Protein AF-A0A8B8J0X9-F1 (afdb_monomer_lite)

InterPro domains:
  IPR043502 DNA/RNA polymerase superfamily [SSF56672] (101-157)

Sequence (158 aa):
MDIGHLILGRPWLFDLDVTIFGRSNSCSFIFEGKSKLNPLRSRTLDEGKKTSETKGKELHILSPFKFEWEVSSDSMVYALLVFENQLIPSSELPSEVQLILEEFSEIFSEDLPDHLPSLRDIQHAIDLISGATLPNLPHYRMNPSEHAELQQQINELI

Secondary structure (DSSP, 8-state):
--THHHHS--HHHHHTTPEEEGGGTEEEEEETTEEEE-----------------------PPPHHHHHHHHHTT----------------S---HHHHHHHHHTGGGG-SSPPSSPPPPPSS----PPPTT-----PPPPP--HHHHHHHHHHHHHH-

pLDDT: mean 75.9, std 16.94, range [35.16, 97.5]

Structure (mmCIF, N/CA/C/O backbone):
data_AF-A0A8B8J0X9-F1
#
_entry.id   AF-A0A8B8J0X9-F1
#
loop_
_atom_site.group_PDB
_atom_site.id
_atom_site.type_symbol
_atom_site.label_atom_id
_atom_site.label_alt_id
_atom_site.label_comp_id
_atom_site.label_asym_id
_atom_site.label_entity_id
_atom_site.label_seq_id
_atom_site.pdbx_PDB_ins_code
_atom_site.Cartn_x
_atom_site.Cartn_y
_atom_site.Cartn_z
_atom_site.occupancy
_atom_site.B_iso_or_equiv
_atom_site.auth_seq_id
_atom_site.auth_comp_id
_atom_site.auth_asym_id
_atom_site.auth_atom_id
_atom_site.pdbx_PDB_model_num
ATOM 1 N N . MET A 1 1 ? -12.285 15.640 -16.370 1.00 51.25 1 MET A N 1
ATOM 2 C CA . MET A 1 1 ? -11.443 15.708 -15.161 1.00 51.25 1 MET A CA 1
ATOM 3 C C . MET A 1 1 ? -10.004 15.665 -15.616 1.00 51.25 1 MET A C 1
ATOM 5 O O . MET A 1 1 ? -9.625 14.684 -16.238 1.00 51.25 1 MET A O 1
ATOM 9 N N . ASP A 1 2 ? -9.264 16.750 -15.413 1.00 54.25 2 ASP A N 1
ATOM 10 C CA . ASP A 1 2 ? -7.876 16.863 -15.871 1.00 54.25 2 ASP A CA 1
ATOM 11 C C . ASP A 1 2 ? -6.910 16.316 -14.806 1.00 54.25 2 ASP A C 1
ATOM 13 O O . ASP A 1 2 ? -7.165 16.485 -13.611 1.00 54.25 2 ASP A O 1
ATOM 17 N N . ILE A 1 3 ? -5.819 15.670 -15.221 1.00 45.81 3 ILE A N 1
ATOM 18 C CA . ILE A 1 3 ? -4.921 14.849 -14.381 1.00 45.81 3 ILE A CA 1
ATOM 19 C C . ILE A 1 3 ? -4.308 15.625 -13.203 1.00 45.81 3 ILE A C 1
ATOM 21 O O . ILE A 1 3 ? -4.026 15.053 -12.149 1.00 45.81 3 ILE A O 1
ATOM 25 N N . GLY A 1 4 ? -4.186 16.948 -13.337 1.00 53.19 4 GLY A N 1
ATOM 26 C CA . GLY A 1 4 ? -3.720 17.828 -12.264 1.00 53.19 4 GLY A CA 1
ATOM 27 C C . GLY A 1 4 ? -4.613 17.822 -11.015 1.00 53.19 4 GLY A C 1
ATOM 28 O O . GLY A 1 4 ? -4.108 18.018 -9.910 1.00 53.19 4 GLY A O 1
ATOM 29 N N . HIS A 1 5 ? -5.911 17.524 -11.160 1.00 52.00 5 HIS A N 1
ATOM 30 C CA . HIS A 1 5 ? -6.866 17.476 -10.043 1.00 52.00 5 HIS A CA 1
ATOM 31 C C . HIS A 1 5 ? -6.631 16.278 -9.114 1.00 52.00 5 HIS A C 1
ATOM 33 O O . HIS A 1 5 ? -6.949 16.357 -7.929 1.00 52.00 5 HIS A O 1
ATOM 39 N N . LEU A 1 6 ? -6.056 15.189 -9.635 1.00 45.50 6 LEU A N 1
ATOM 40 C CA . LEU A 1 6 ? -5.763 13.975 -8.870 1.00 45.50 6 LEU A CA 1
ATOM 41 C C . LEU A 1 6 ? -4.458 14.106 -8.067 1.00 45.50 6 LEU A C 1
ATOM 43 O O . LEU A 1 6 ? -4.344 13.544 -6.985 1.00 45.50 6 LEU A O 1
ATOM 47 N N . ILE A 1 7 ? -3.486 14.870 -8.580 1.00 47.56 7 ILE A N 1
ATOM 48 C CA . ILE A 1 7 ? -2.125 14.942 -8.020 1.00 47.56 7 ILE A CA 1
ATOM 49 C C . ILE A 1 7 ? -2.010 15.975 -6.888 1.00 47.56 7 ILE A C 1
ATOM 51 O O . ILE A 1 7 ? -1.262 15.765 -5.939 1.00 47.56 7 ILE A O 1
ATOM 55 N N . LEU A 1 8 ? -2.735 17.096 -6.968 1.00 50.91 8 LEU A N 1
ATOM 56 C CA . LEU A 1 8 ? -2.567 18.223 -6.032 1.00 50.91 8 LEU A CA 1
ATOM 57 C C . LEU A 1 8 ? -3.695 18.366 -5.008 1.00 50.91 8 LEU A C 1
ATOM 59 O O . LEU A 1 8 ? -3.657 19.276 -4.180 1.00 50.91 8 LEU A O 1
ATOM 63 N N . GLY A 1 9 ? -4.686 17.474 -5.071 1.00 50.47 9 GLY A N 1
ATOM 64 C CA . GLY A 1 9 ? -5.703 17.267 -4.050 1.00 50.47 9 GLY A CA 1
ATOM 65 C C . GLY A 1 9 ? 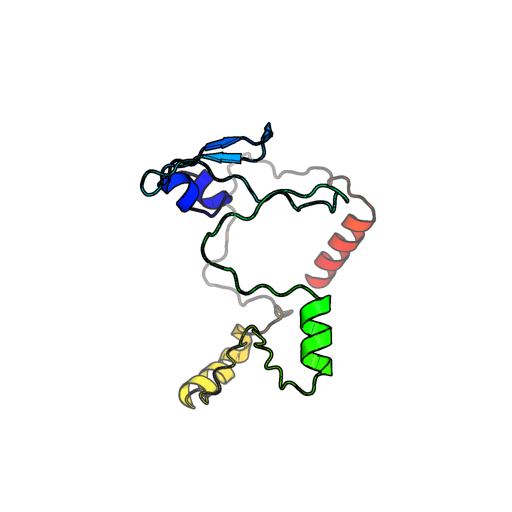-6.257 18.534 -3.412 1.00 50.47 9 GLY A C 1
ATOM 66 O O . GLY A 1 9 ? -6.184 18.610 -2.197 1.00 50.47 9 GLY A O 1
ATOM 67 N N . ARG A 1 10 ? -6.793 19.510 -4.173 1.00 57.28 10 ARG A N 1
ATOM 68 C CA . ARG A 1 10 ? -7.581 20.647 -3.639 1.00 57.28 10 ARG A CA 1
ATOM 69 C C . ARG A 1 10 ? -8.461 21.332 -4.714 1.00 57.28 10 ARG A C 1
ATOM 71 O O . ARG A 1 10 ? -7.932 22.118 -5.494 1.00 57.28 10 ARG A O 1
ATOM 78 N N . PRO A 1 11 ? -9.796 21.127 -4.708 1.00 62.56 11 PRO A N 1
ATOM 79 C CA . PRO A 1 11 ? -10.746 21.822 -5.597 1.00 62.56 11 PRO A CA 1
ATOM 80 C C . PRO A 1 11 ? -10.775 23.349 -5.411 1.00 62.56 11 PRO A C 1
ATOM 82 O O . PRO A 1 11 ? -10.870 24.095 -6.378 1.00 62.56 11 PRO A O 1
ATOM 85 N N . TRP A 1 12 ? -10.571 23.831 -4.177 1.00 67.94 12 TRP A N 1
ATOM 86 C CA . TRP A 1 12 ? -10.755 25.251 -3.840 1.00 67.94 12 TRP A CA 1
ATOM 87 C C . TRP A 1 12 ? -9.847 26.228 -4.610 1.00 67.94 12 TRP A C 1
ATOM 89 O O . TRP A 1 12 ? -10.257 27.360 -4.837 1.00 67.94 12 TRP A O 1
ATOM 99 N N . LEU A 1 13 ? -8.624 25.829 -5.000 1.00 68.56 13 LEU A N 1
ATOM 100 C CA . LEU A 1 13 ? -7.713 26.704 -5.758 1.00 68.56 13 LEU A CA 1
ATOM 101 C C . LEU A 1 13 ? -8.242 26.978 -7.167 1.00 68.56 13 LEU A C 1
ATOM 103 O O . LEU A 1 13 ? -8.119 28.093 -7.669 1.00 68.56 13 LEU A O 1
ATOM 107 N N . PHE A 1 14 ? -8.817 25.946 -7.782 1.00 68.00 14 PHE A N 1
ATOM 108 C CA . PHE A 1 14 ? -9.417 26.021 -9.105 1.00 68.00 14 PHE A CA 1
ATOM 109 C C . PHE A 1 14 ? -10.763 26.748 -9.042 1.00 68.00 14 PHE A C 1
ATOM 111 O O . PHE A 1 14 ? -10.993 27.679 -9.808 1.00 68.00 14 PHE A O 1
ATOM 118 N N . ASP A 1 15 ? -11.606 26.390 -8.070 1.00 73.62 15 ASP A N 1
ATOM 119 C CA . ASP A 1 15 ? -12.950 26.957 -7.911 1.00 73.62 15 ASP A CA 1
ATOM 120 C C . ASP A 1 15 ? -12.940 28.471 -7.619 1.00 73.62 15 ASP A C 1
ATOM 122 O O . ASP A 1 15 ? -13.901 29.170 -7.939 1.00 73.62 15 ASP A O 1
ATOM 126 N N . LEU A 1 16 ? -11.861 28.989 -7.020 1.00 71.94 16 LEU A N 1
ATOM 127 C CA . LEU A 1 16 ? -11.707 30.405 -6.655 1.00 71.94 16 LEU A CA 1
ATOM 128 C C . LEU A 1 16 ? -10.744 31.188 -7.565 1.00 71.94 16 LEU A C 1
ATOM 130 O O . LEU A 1 16 ? -10.424 32.334 -7.242 1.00 71.94 16 LEU A O 1
ATOM 134 N N . ASP A 1 17 ? -10.290 30.589 -8.671 1.00 76.62 17 ASP A N 1
ATOM 135 C CA . ASP A 1 17 ? -9.344 31.180 -9.635 1.00 76.62 17 ASP A CA 1
ATOM 136 C C . ASP A 1 17 ? -8.124 31.829 -8.950 1.00 76.62 17 ASP A C 1
ATOM 138 O O . ASP A 1 17 ? -7.833 33.028 -9.042 1.00 76.62 17 ASP A O 1
ATOM 142 N N . VAL A 1 18 ? -7.444 31.020 -8.139 1.00 78.06 18 VAL A N 1
ATOM 143 C CA . VAL A 1 18 ? -6.396 31.493 -7.240 1.00 78.06 18 VAL A CA 1
ATOM 144 C C . VAL A 1 18 ? -5.064 31.687 -7.980 1.00 78.06 18 VAL A C 1
ATOM 146 O O . VAL A 1 18 ? -4.467 30.740 -8.486 1.00 78.06 18 VAL A O 1
ATOM 149 N N . THR A 1 19 ? -4.512 32.904 -7.942 1.00 80.94 19 THR A N 1
ATOM 150 C CA . THR A 1 19 ? -3.171 33.236 -8.456 1.00 80.94 19 THR A CA 1
ATOM 151 C C . THR A 1 19 ? -2.120 33.246 -7.339 1.00 80.94 19 THR A C 1
ATOM 153 O O . THR A 1 19 ? -2.185 34.063 -6.414 1.00 80.94 19 THR A O 1
ATOM 156 N N . ILE A 1 20 ? -1.101 32.386 -7.440 1.00 80.12 20 ILE A N 1
ATOM 157 C CA . ILE A 1 20 ? -0.009 32.286 -6.458 1.00 80.12 20 ILE A CA 1
ATOM 158 C C . ILE A 1 20 ? 1.223 33.066 -6.942 1.00 80.12 20 ILE A C 1
ATOM 160 O O . ILE A 1 20 ? 1.846 32.725 -7.945 1.00 80.12 20 ILE A O 1
ATOM 164 N N . PHE A 1 21 ? 1.634 34.085 -6.187 1.00 81.12 21 PHE A N 1
ATOM 165 C CA . PHE A 1 21 ? 2.861 34.847 -6.421 1.00 81.12 21 PHE A CA 1
ATOM 166 C C . PHE A 1 21 ? 3.978 34.347 -5.499 1.00 81.12 21 PHE A C 1
ATOM 168 O O . PHE A 1 21 ? 4.149 34.844 -4.383 1.00 81.12 21 PHE A O 1
ATOM 175 N N . GLY A 1 22 ? 4.772 33.382 -5.974 1.00 73.44 22 GLY A N 1
ATOM 176 C CA . GLY A 1 22 ? 5.843 32.765 -5.176 1.00 73.44 22 GLY A CA 1
ATOM 177 C C . GLY A 1 22 ? 6.891 33.762 -4.661 1.00 73.44 22 GLY A C 1
ATOM 178 O O . GLY A 1 22 ? 7.293 33.694 -3.504 1.00 73.44 22 GLY A O 1
ATOM 179 N N . ARG A 1 23 ? 7.278 34.758 -5.473 1.00 73.00 23 ARG A N 1
ATOM 180 C CA . ARG A 1 23 ? 8.306 35.753 -5.100 1.00 73.00 23 ARG A CA 1
ATOM 181 C C . ARG A 1 23 ? 7.902 36.634 -3.915 1.00 73.00 23 ARG A C 1
ATOM 183 O O . ARG A 1 23 ? 8.746 36.994 -3.103 1.00 73.00 23 ARG A O 1
ATOM 190 N N . SER A 1 24 ? 6.632 37.018 -3.836 1.00 72.88 24 SER A N 1
ATOM 191 C CA . SER A 1 24 ? 6.093 37.819 -2.731 1.00 72.88 24 SER A CA 1
ATOM 192 C C . SER A 1 24 ? 5.451 36.961 -1.644 1.00 72.88 24 SER A C 1
ATOM 194 O O . SER A 1 24 ? 4.915 37.521 -0.689 1.00 72.88 24 SER A O 1
ATOM 196 N N . ASN A 1 25 ? 5.501 35.632 -1.803 1.00 75.81 25 ASN A N 1
ATOM 197 C CA . ASN A 1 25 ? 4.774 34.656 -1.005 1.00 75.81 25 ASN A CA 1
ATOM 198 C C . ASN A 1 25 ? 3.328 35.110 -0.751 1.00 75.81 25 ASN A C 1
ATOM 200 O O . ASN A 1 25 ? 2.903 35.194 0.390 1.00 75.81 25 ASN A O 1
ATOM 204 N N . SER A 1 26 ? 2.604 35.524 -1.793 1.00 77.19 26 SER A N 1
ATOM 205 C CA . SER A 1 26 ? 1.241 36.060 -1.661 1.00 77.19 26 SER A CA 1
ATOM 206 C C . SER A 1 26 ? 0.288 35.366 -2.616 1.00 77.19 26 SER A C 1
ATOM 208 O O . SER A 1 26 ? 0.679 34.995 -3.719 1.00 77.19 26 SER A O 1
ATOM 210 N N . CYS A 1 27 ? -0.972 35.259 -2.224 1.00 77.31 27 CYS A N 1
ATOM 211 C CA . CYS A 1 27 ? -2.010 34.553 -2.955 1.00 77.31 27 CYS A CA 1
ATOM 212 C C . CYS A 1 27 ? -3.164 35.518 -3.257 1.00 77.31 27 CYS A C 1
ATOM 214 O O . CYS A 1 27 ? -3.584 36.264 -2.373 1.00 77.31 27 CYS A O 1
ATOM 216 N N . SER A 1 28 ? -3.661 35.546 -4.491 1.00 78.50 28 SER A N 1
ATOM 217 C CA . SER A 1 28 ? -4.731 36.452 -4.921 1.00 78.50 28 SER A CA 1
ATOM 218 C C . SER A 1 28 ? -5.907 35.656 -5.466 1.00 78.50 28 SER A C 1
ATOM 220 O O . SER A 1 28 ? -5.705 34.829 -6.342 1.00 78.50 28 SER A O 1
ATOM 222 N N . PHE A 1 29 ? -7.111 35.892 -4.957 1.00 83.06 29 PHE A N 1
ATOM 223 C CA . PHE A 1 29 ? -8.345 35.219 -5.374 1.00 83.06 29 PHE A CA 1
ATOM 224 C C . PHE A 1 29 ? -9.540 36.061 -4.962 1.00 83.06 29 PHE A C 1
ATOM 226 O O . PHE A 1 29 ? -9.489 36.684 -3.905 1.00 83.06 29 PHE A O 1
ATOM 233 N N . ILE A 1 30 ? -10.601 36.101 -5.763 1.00 77.38 30 ILE A N 1
ATOM 234 C CA . ILE A 1 30 ? -11.767 36.941 -5.477 1.00 77.38 30 ILE A CA 1
ATOM 235 C C . ILE A 1 30 ? -12.792 36.120 -4.696 1.00 77.38 30 ILE A C 1
ATOM 237 O O . ILE A 1 30 ? -13.430 35.228 -5.244 1.00 77.38 30 ILE A O 1
ATOM 241 N N . PHE A 1 31 ? -12.988 36.460 -3.424 1.00 67.38 31 PHE A N 1
ATOM 242 C CA . PHE A 1 31 ? -14.051 35.897 -2.594 1.00 67.38 31 PHE A CA 1
ATOM 243 C C . PHE A 1 31 ? -14.776 37.032 -1.871 1.00 67.38 31 PHE A C 1
ATOM 245 O O . PHE A 1 31 ? -14.153 37.825 -1.163 1.00 67.38 31 PHE A O 1
ATOM 252 N N . GLU A 1 32 ? -16.081 37.171 -2.124 1.00 69.75 32 GLU A N 1
ATOM 253 C CA . GLU A 1 32 ? -16.932 38.232 -1.552 1.00 69.75 32 GLU A CA 1
ATOM 254 C C . GLU A 1 32 ? -16.360 39.661 -1.725 1.00 69.75 32 GLU A C 1
ATOM 256 O O . GLU A 1 32 ? -16.441 40.509 -0.836 1.00 69.75 32 GLU A O 1
ATOM 261 N N . GLY A 1 33 ? -15.731 39.937 -2.875 1.00 67.81 33 GLY A N 1
ATOM 262 C CA . GLY A 1 33 ? -15.165 41.253 -3.205 1.00 67.81 33 GLY A CA 1
ATOM 263 C C . GLY A 1 33 ? -13.790 41.557 -2.592 1.00 67.81 33 GLY A C 1
ATOM 264 O O . GLY A 1 33 ? -13.281 42.665 -2.764 1.00 67.81 33 GLY A O 1
ATOM 265 N N . LYS A 1 34 ? -13.157 40.596 -1.907 1.00 62.97 34 LYS A N 1
ATOM 266 C CA . LYS A 1 34 ? -11.785 40.710 -1.381 1.00 62.97 34 LYS A CA 1
ATOM 267 C C . LYS A 1 34 ? -10.852 39.804 -2.174 1.00 62.97 34 LYS A C 1
ATOM 269 O O . LYS A 1 34 ? -11.235 38.687 -2.498 1.00 62.97 34 LYS A O 1
ATOM 274 N N . SER A 1 35 ? -9.653 40.302 -2.499 1.00 68.25 35 SER A N 1
ATOM 275 C CA . SER A 1 35 ? -8.821 39.700 -3.547 1.00 68.25 35 SER A CA 1
ATOM 276 C C . SER A 1 35 ? -7.433 39.200 -3.137 1.00 68.25 35 SER A C 1
ATOM 278 O O . SER A 1 35 ? -6.796 38.548 -3.951 1.00 68.25 35 SER A O 1
ATOM 280 N N . LYS A 1 36 ? -6.907 39.494 -1.936 1.00 71.06 36 LYS A N 1
ATOM 281 C CA . LYS A 1 36 ? -5.485 39.237 -1.623 1.00 71.06 36 LYS A CA 1
ATOM 282 C C . LYS A 1 36 ? -5.250 38.703 -0.214 1.00 71.06 36 LYS A C 1
ATOM 284 O O . LYS A 1 36 ? -5.496 39.395 0.772 1.00 71.06 36 LYS A O 1
ATOM 289 N N . LEU A 1 37 ? -4.681 37.506 -0.139 1.00 68.25 37 LEU A N 1
ATOM 290 C CA . LEU A 1 37 ? -4.199 36.872 1.077 1.00 68.25 37 LEU A CA 1
ATOM 291 C C . LEU A 1 37 ? -2.669 36.952 1.114 1.00 68.25 37 LEU A C 1
ATOM 293 O O . LEU A 1 37 ? -1.973 36.453 0.229 1.00 68.25 37 LEU A O 1
ATOM 297 N N . ASN A 1 38 ? -2.140 37.576 2.160 1.00 68.44 38 ASN A N 1
ATOM 298 C CA . ASN A 1 38 ? -0.719 37.507 2.468 1.00 68.44 38 ASN A CA 1
ATOM 299 C C . ASN A 1 38 ? -0.572 36.601 3.697 1.00 68.44 38 ASN A C 1
ATOM 301 O O . ASN A 1 38 ? -1.183 36.915 4.723 1.00 68.44 38 ASN A O 1
ATOM 305 N N . PRO A 1 39 ? 0.192 35.499 3.624 1.00 57.22 39 PRO A N 1
ATOM 306 C CA . PRO A 1 39 ? 0.518 34.710 4.796 1.00 57.22 39 PRO A CA 1
ATOM 307 C C . PRO A 1 39 ? 1.143 35.632 5.841 1.00 57.22 39 PRO A C 1
ATOM 309 O O . PRO A 1 39 ? 2.000 36.468 5.533 1.00 57.22 39 PRO A O 1
ATOM 312 N N . LEU A 1 40 ? 0.644 35.522 7.071 1.00 52.47 40 LEU A N 1
ATOM 313 C CA . LEU A 1 40 ? 1.104 36.325 8.191 1.00 52.47 40 LEU A CA 1
ATOM 314 C C . LEU A 1 40 ? 2.610 36.086 8.333 1.00 52.47 40 LEU A C 1
ATOM 316 O O . LEU A 1 40 ? 3.040 34.964 8.594 1.00 52.47 40 LEU A O 1
ATOM 320 N N . ARG A 1 41 ? 3.427 37.124 8.115 1.00 56.16 41 ARG A N 1
ATOM 321 C CA . ARG A 1 41 ? 4.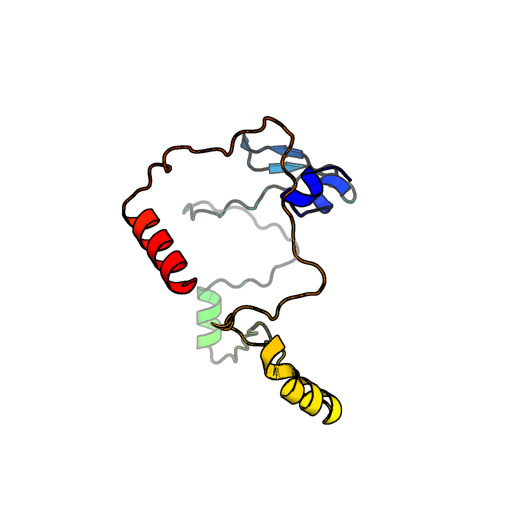856 37.020 8.417 1.00 56.16 41 ARG A CA 1
ATOM 322 C C . ARG A 1 41 ? 4.956 36.690 9.901 1.00 56.16 41 ARG A C 1
ATOM 324 O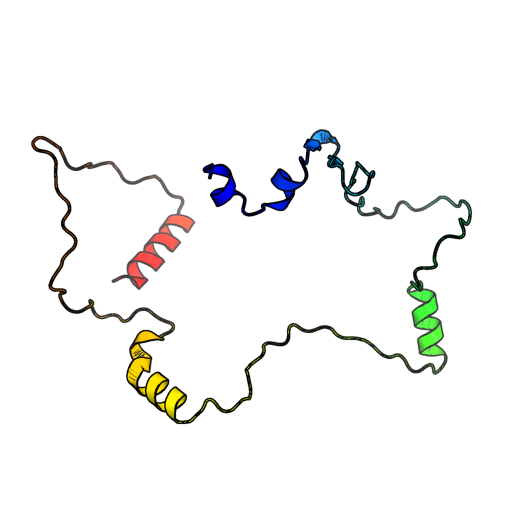 O . ARG A 1 41 ? 4.402 37.432 10.713 1.00 56.16 41 ARG A O 1
ATOM 331 N N . SER A 1 42 ? 5.640 35.594 10.237 1.00 41.53 42 SER A N 1
ATOM 332 C CA . SER A 1 42 ? 6.116 35.385 11.602 1.00 41.53 42 SER A CA 1
ATOM 333 C C . SER A 1 42 ? 6.825 36.671 11.998 1.00 41.53 42 SER A C 1
ATOM 335 O O . SER A 1 42 ? 7.766 37.099 11.323 1.00 41.53 42 SER A O 1
ATOM 337 N N . ARG A 1 43 ? 6.282 37.369 12.995 1.00 45.09 43 ARG A N 1
ATOM 338 C CA . ARG A 1 43 ? 6.905 38.575 13.516 1.00 45.09 43 ARG A CA 1
ATOM 339 C C . ARG A 1 43 ? 8.155 38.079 14.232 1.00 45.09 43 ARG A C 1
ATOM 341 O O . ARG A 1 43 ? 8.074 37.655 15.380 1.00 45.09 43 ARG A O 1
ATOM 348 N N . THR A 1 44 ? 9.292 38.082 13.539 1.00 43.03 44 THR A N 1
ATOM 349 C CA . THR A 1 44 ? 10.583 38.106 14.220 1.00 43.03 44 THR A CA 1
ATOM 350 C C . THR A 1 44 ? 10.515 39.281 15.184 1.00 43.03 44 THR A C 1
ATOM 352 O O . THR A 1 44 ? 10.084 40.372 14.802 1.00 43.03 44 THR A O 1
ATOM 355 N N . LEU A 1 45 ? 10.798 39.010 16.456 1.00 43.38 45 LEU A N 1
ATOM 356 C CA . LEU A 1 45 ? 10.855 40.001 17.520 1.00 43.38 45 LEU A CA 1
ATOM 357 C C . LEU A 1 45 ? 11.951 41.016 17.177 1.00 43.38 45 LEU A C 1
ATOM 359 O O . LEU A 1 45 ? 13.086 40.883 17.611 1.00 43.38 45 LEU A O 1
ATOM 363 N N . ASP A 1 46 ? 11.603 42.015 16.373 1.00 40.69 46 ASP A N 1
ATOM 364 C CA . ASP A 1 46 ? 12.359 43.253 16.305 1.00 40.69 46 ASP A CA 1
ATOM 365 C C . ASP A 1 46 ? 11.971 44.068 17.535 1.00 40.69 46 ASP A C 1
ATOM 367 O O . ASP A 1 46 ? 10.862 44.605 17.659 1.00 40.69 46 ASP A O 1
ATOM 371 N N . GLU A 1 47 ? 12.897 44.110 18.486 1.00 45.62 47 GLU A N 1
ATOM 372 C CA . GLU A 1 47 ? 12.869 45.047 19.591 1.00 45.62 47 GLU A CA 1
ATOM 373 C C . GLU A 1 47 ? 12.843 46.479 19.039 1.00 45.62 47 GLU A C 1
ATOM 375 O O . GLU A 1 47 ? 13.768 46.947 18.379 1.00 45.62 47 GLU A O 1
ATOM 380 N N . GLY A 1 48 ? 11.764 47.197 19.351 1.00 44.06 48 GLY A N 1
ATOM 381 C CA . GLY A 1 48 ? 11.714 48.651 19.258 1.00 44.06 48 GLY A CA 1
ATOM 382 C C . GLY A 1 48 ? 10.976 49.217 18.045 1.00 44.06 48 GLY A C 1
ATOM 383 O O . GLY A 1 48 ? 11.568 49.508 17.012 1.00 44.06 48 GLY A O 1
ATOM 384 N N . LYS A 1 49 ? 9.698 49.565 18.251 1.00 37.25 49 LYS A N 1
ATOM 385 C CA . LYS A 1 49 ? 9.204 50.958 18.166 1.00 37.25 49 LYS A CA 1
ATOM 386 C C . LYS A 1 49 ? 7.713 51.042 18.508 1.00 37.25 49 LYS A C 1
ATOM 388 O O . LYS A 1 49 ? 6.882 50.316 17.978 1.00 37.25 49 LYS A O 1
ATOM 393 N N . LYS A 1 50 ? 7.395 51.978 19.408 1.00 46.06 50 LYS A N 1
ATOM 394 C CA . LYS A 1 50 ? 6.042 52.417 19.776 1.00 46.06 50 LYS A CA 1
ATOM 395 C C . LYS A 1 50 ? 5.328 53.000 18.557 1.00 46.06 50 LYS A C 1
ATOM 397 O O . LYS A 1 50 ? 5.881 53.925 17.966 1.00 46.06 50 LYS A O 1
ATOM 402 N N . THR A 1 51 ? 4.084 52.601 18.278 1.00 35.16 51 THR A N 1
ATOM 403 C CA . THR A 1 51 ? 3.038 53.557 17.854 1.00 35.16 51 THR A CA 1
ATOM 404 C C . THR A 1 51 ? 1.612 52.995 17.947 1.00 35.16 51 THR A C 1
ATOM 406 O O . THR A 1 51 ? 1.318 51.923 17.435 1.00 35.16 51 THR A O 1
ATOM 409 N N . SER A 1 52 ? 0.760 53.810 18.581 1.00 38.94 52 SER A N 1
ATOM 410 C CA . SER A 1 52 ? -0.668 54.075 18.327 1.00 38.94 52 SER A CA 1
ATOM 411 C C . SER A 1 52 ? -1.686 52.927 18.311 1.00 38.94 52 SER A C 1
ATOM 413 O O . SER A 1 52 ? -1.785 52.147 17.366 1.00 38.94 52 SER A O 1
ATOM 415 N N . GLU A 1 53 ? -2.548 52.974 19.328 1.00 47.62 53 GLU A N 1
ATOM 416 C CA . GLU A 1 53 ? -3.852 52.324 19.430 1.00 47.62 53 GLU A CA 1
ATOM 417 C C . GLU A 1 53 ? -4.713 52.531 18.174 1.00 47.62 53 GLU A C 1
ATOM 419 O O . GLU A 1 53 ? -4.986 53.655 17.753 1.00 47.62 53 GLU A O 1
ATOM 424 N N . THR A 1 54 ? -5.217 51.432 17.617 1.00 41.28 54 THR A N 1
ATOM 425 C CA . THR A 1 54 ? -6.400 51.442 16.751 1.00 41.28 54 THR A CA 1
ATOM 426 C C . THR A 1 54 ? -7.442 50.525 17.377 1.00 41.28 54 THR A C 1
ATOM 428 O O . THR A 1 54 ? -7.253 49.316 17.473 1.00 41.28 54 THR A O 1
ATOM 431 N N . LYS A 1 55 ? -8.540 51.129 17.848 1.00 50.12 55 LYS A N 1
ATOM 432 C CA . LYS A 1 55 ? -9.729 50.452 18.376 1.00 50.12 55 LYS A CA 1
ATOM 433 C C . LYS A 1 55 ? -10.347 49.574 17.285 1.00 50.12 55 LYS A C 1
ATOM 435 O O . LYS A 1 55 ? -11.058 50.070 16.415 1.00 50.12 55 LYS A O 1
ATOM 440 N N . GLY A 1 56 ? -10.091 48.274 17.344 1.00 46.28 56 GLY A N 1
ATOM 441 C CA . GLY A 1 56 ? -10.705 47.273 16.480 1.00 46.28 56 GLY A CA 1
ATOM 442 C C . GLY A 1 56 ? -10.801 45.952 17.230 1.00 46.28 56 GLY A C 1
ATOM 443 O O . GLY A 1 56 ? -9.770 45.427 17.624 1.00 46.28 56 GLY A O 1
ATOM 444 N N . LYS A 1 57 ? -12.043 45.489 17.455 1.00 57.81 57 LYS A N 1
ATOM 445 C CA . LYS A 1 57 ? -12.468 44.189 18.020 1.00 57.81 57 LYS A CA 1
ATOM 446 C C . LYS A 1 57 ? -11.368 43.463 18.802 1.00 57.81 57 LYS A C 1
ATOM 448 O O . LYS A 1 57 ? -10.606 42.688 18.232 1.00 57.81 57 LYS A O 1
ATOM 453 N N . GLU A 1 58 ? -11.311 43.767 20.095 1.00 46.97 58 GLU A N 1
ATOM 454 C CA . GLU A 1 58 ? -10.332 43.249 21.048 1.00 46.97 58 GLU A CA 1
ATOM 455 C C . GLU A 1 58 ? -10.285 41.718 20.981 1.00 46.97 58 GLU A C 1
ATOM 457 O O . GLU A 1 58 ? -11.199 41.020 21.411 1.00 46.97 58 GLU A O 1
ATOM 462 N N . LEU A 1 59 ? -9.211 41.178 20.409 1.00 56.75 59 LEU A N 1
ATOM 463 C CA . LEU A 1 59 ? -8.805 39.825 20.745 1.00 56.75 59 LEU A CA 1
ATOM 464 C C . LEU A 1 59 ? -8.420 39.883 22.226 1.00 56.75 59 LEU A C 1
ATOM 466 O O . LEU A 1 59 ? -7.503 40.626 22.577 1.00 56.75 59 LEU A O 1
ATOM 470 N N . HIS A 1 60 ? -9.121 39.140 23.087 1.00 68.88 60 HIS A N 1
ATOM 471 C CA . HIS A 1 60 ? -8.820 39.027 24.520 1.00 68.88 60 HIS A CA 1
ATOM 472 C C . HIS A 1 60 ? -7.532 38.214 24.751 1.00 68.88 60 HIS A C 1
ATOM 474 O O . HIS A 1 60 ? -7.525 37.189 25.425 1.00 68.88 60 HIS A O 1
ATOM 480 N N . ILE A 1 61 ? -6.434 38.641 24.131 1.00 75.56 61 ILE A N 1
ATOM 481 C CA . ILE A 1 61 ? -5.106 38.061 24.285 1.00 75.56 61 ILE A CA 1
ATOM 482 C C . ILE A 1 61 ? -4.406 38.850 25.388 1.00 75.56 61 ILE A C 1
ATOM 484 O O . ILE A 1 61 ? -4.206 40.061 25.278 1.00 75.56 61 ILE A O 1
ATOM 488 N N . LEU A 1 62 ? -4.030 38.160 26.460 1.00 79.31 62 LEU A N 1
ATOM 489 C CA . LEU A 1 62 ? -3.247 38.727 27.552 1.00 79.31 62 LEU A CA 1
ATOM 490 C C . LEU A 1 62 ? -1.753 38.527 27.283 1.00 79.31 62 LEU A C 1
ATOM 492 O O . LEU A 1 62 ? -1.344 37.554 26.652 1.00 79.31 62 LEU A O 1
ATOM 496 N N . SER A 1 63 ? -0.923 39.454 27.766 1.00 81.69 63 SER A N 1
ATOM 497 C CA . SER A 1 63 ? 0.522 39.226 27.792 1.00 81.69 63 SER A CA 1
ATOM 498 C C . SER A 1 63 ? 0.870 38.178 28.860 1.00 81.69 63 SER A C 1
ATOM 500 O O . SER A 1 63 ? 0.169 38.110 29.874 1.00 81.69 63 SER A O 1
ATOM 502 N N . PRO A 1 64 ? 1.973 37.422 28.698 1.00 82.00 64 PRO A N 1
ATOM 503 C CA . PRO A 1 64 ? 2.407 36.429 29.686 1.00 82.00 64 PRO A CA 1
ATOM 504 C C . PRO A 1 64 ? 2.531 37.017 31.096 1.00 82.00 64 PRO A C 1
ATOM 506 O O . PRO A 1 64 ? 2.011 36.463 32.053 1.00 82.00 64 PRO A O 1
ATOM 509 N N . PHE A 1 65 ? 3.097 38.223 31.198 1.00 83.19 65 PHE A N 1
ATOM 510 C CA . PHE A 1 65 ? 3.254 38.929 32.469 1.00 83.19 65 PHE A CA 1
ATOM 511 C C . PHE A 1 65 ? 1.918 39.265 33.153 1.00 83.19 65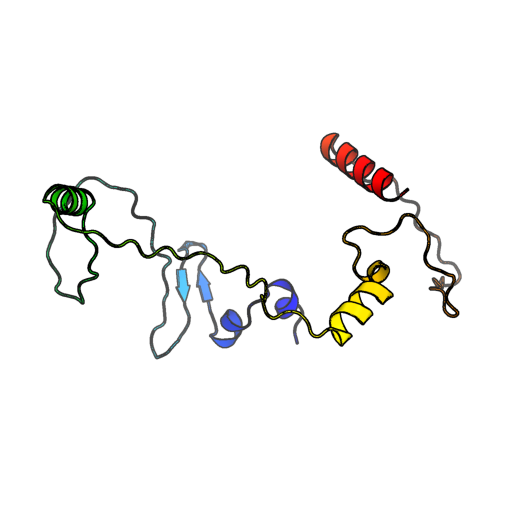 PHE A C 1
ATOM 513 O O . PHE A 1 65 ? 1.792 39.148 34.367 1.00 83.19 65 PHE A O 1
ATOM 520 N N . LYS A 1 66 ? 0.898 39.678 32.383 1.00 82.75 66 LYS A N 1
ATOM 521 C CA . LYS A 1 66 ? -0.439 39.953 32.937 1.00 82.75 66 LYS A CA 1
ATOM 522 C C . LYS A 1 66 ? -1.129 38.670 33.388 1.00 82.75 66 LYS A C 1
ATOM 524 O O . LYS A 1 66 ? -1.796 38.683 34.411 1.00 82.75 66 LYS A O 1
ATOM 529 N N . PHE A 1 67 ? -0.961 37.587 32.633 1.00 84.62 67 PHE A N 1
ATOM 530 C CA . PHE A 1 67 ? -1.503 36.284 32.996 1.00 84.62 67 PHE A CA 1
ATOM 531 C C . PHE A 1 67 ? -0.882 35.758 34.299 1.00 84.62 67 PHE A C 1
ATOM 533 O O . PHE A 1 67 ? -1.617 35.406 35.214 1.00 84.62 67 PHE A O 1
ATOM 540 N N . GLU A 1 68 ? 0.449 35.776 34.422 1.00 82.06 68 GLU A N 1
ATOM 541 C CA . GLU A 1 68 ? 1.160 35.333 35.631 1.00 82.06 68 GLU A CA 1
ATOM 542 C C . GLU A 1 68 ? 0.771 36.139 36.872 1.00 82.06 68 GLU A C 1
ATOM 544 O O . GLU A 1 68 ? 0.572 35.568 37.945 1.00 82.06 68 GLU A O 1
ATOM 549 N N . TRP A 1 69 ? 0.630 37.459 36.724 1.00 82.88 69 TRP A N 1
ATOM 550 C CA . TRP A 1 69 ? 0.172 38.325 37.806 1.00 82.88 69 TRP A CA 1
ATOM 551 C C . TRP A 1 69 ? -1.243 37.964 38.273 1.00 82.88 69 TRP A C 1
ATOM 553 O O . TRP A 1 69 ? -1.485 37.846 39.474 1.00 82.88 69 TRP A O 1
ATOM 563 N N . GLU A 1 70 ? -2.170 37.759 37.334 1.00 81.56 70 GLU A N 1
ATOM 564 C CA . GLU A 1 70 ? -3.566 37.429 37.639 1.00 81.56 70 GLU A CA 1
ATOM 565 C C . GLU A 1 70 ? -3.685 36.049 38.302 1.00 81.56 70 GLU A C 1
ATOM 567 O O . GLU A 1 70 ? -4.383 35.901 39.302 1.00 81.56 70 GLU A O 1
ATOM 572 N N . VAL A 1 71 ? -2.935 35.057 37.806 1.00 83.19 71 VAL A N 1
ATOM 573 C CA . VAL A 1 71 ? -2.837 33.712 38.404 1.00 83.19 71 VAL A CA 1
ATOM 574 C C . VAL A 1 71 ? -2.269 33.786 39.823 1.00 83.19 71 VAL A C 1
ATOM 576 O O . VAL A 1 71 ? -2.755 33.107 40.723 1.00 83.19 71 VAL A O 1
ATOM 579 N N . SER A 1 72 ? -1.256 34.630 40.043 1.00 83.25 72 SER A N 1
ATOM 580 C CA . SER A 1 72 ? -0.629 34.814 41.360 1.00 83.25 72 SER A CA 1
ATOM 581 C C . SER A 1 72 ? -1.528 35.559 42.350 1.00 83.25 72 SER A C 1
ATOM 583 O O . SER A 1 72 ? -1.291 35.501 43.555 1.00 83.25 72 SER A O 1
ATOM 585 N N . SER A 1 73 ? -2.560 36.248 41.859 1.00 80.38 73 SER A N 1
ATOM 586 C CA . SER A 1 73 ? -3.499 37.046 42.654 1.00 80.38 73 SER A CA 1
ATOM 587 C C . SER A 1 73 ? -4.720 36.235 43.123 1.00 80.38 73 SER A C 1
ATOM 589 O O . SER A 1 73 ? -5.802 36.794 43.271 1.00 80.38 73 SER A O 1
ATOM 591 N N . ASP A 1 74 ? -4.543 34.927 43.357 1.00 74.75 74 ASP A N 1
ATOM 592 C CA . ASP A 1 74 ? -5.576 33.978 43.819 1.00 74.75 74 ASP A CA 1
ATOM 593 C C . ASP A 1 74 ? -6.808 33.889 42.891 1.00 74.75 74 ASP A C 1
ATOM 595 O O . ASP A 1 74 ? -7.953 33.756 43.324 1.00 74.75 74 ASP A O 1
ATOM 599 N N . SER A 1 75 ? -6.572 33.986 41.578 1.00 78.25 75 SER A N 1
ATOM 600 C CA . SER A 1 75 ? -7.610 33.861 40.551 1.00 78.25 75 SER A CA 1
ATOM 601 C C . SER A 1 75 ? -7.674 32.432 40.001 1.00 78.25 75 SER A C 1
ATOM 603 O O . SER A 1 75 ? -6.659 31.850 39.616 1.00 78.25 75 SER A O 1
ATOM 605 N N . MET A 1 76 ? -8.876 31.850 39.940 1.00 79.88 76 MET A N 1
ATOM 606 C CA . MET A 1 76 ? -9.089 30.509 39.385 1.00 79.88 76 MET A CA 1
ATOM 607 C C . MET A 1 76 ? -9.018 30.548 37.853 1.00 79.88 76 MET A C 1
ATOM 609 O O . MET A 1 76 ? -9.825 31.213 37.201 1.00 79.88 76 MET A O 1
ATOM 613 N N . VAL A 1 77 ? -8.086 29.792 37.268 1.00 82.31 77 VAL A N 1
ATOM 614 C CA . VAL A 1 77 ? -7.892 29.713 35.813 1.00 82.31 77 VAL A CA 1
ATOM 615 C C . VAL A 1 77 ? -8.431 28.397 35.263 1.00 82.31 77 VAL A C 1
ATOM 617 O O . VAL A 1 77 ? -8.078 27.322 35.739 1.00 82.31 77 VAL A O 1
ATOM 620 N N . TYR A 1 78 ? -9.247 28.481 34.210 1.00 81.31 78 TYR A N 1
ATOM 621 C CA . TYR A 1 78 ? -9.712 27.324 33.444 1.00 81.31 78 TYR A CA 1
ATOM 622 C C . TYR A 1 78 ? -8.922 27.215 32.139 1.00 81.31 78 TYR A C 1
ATOM 624 O O . TYR A 1 78 ? -8.848 28.174 31.371 1.00 81.31 78 TYR A O 1
ATOM 632 N N . ALA A 1 79 ? -8.356 26.039 31.873 1.00 83.25 79 ALA A N 1
ATOM 633 C CA . ALA A 1 79 ? -7.713 25.728 30.602 1.00 83.25 79 ALA A CA 1
ATOM 634 C C . ALA A 1 79 ? -8.652 24.870 29.745 1.00 83.25 79 ALA A C 1
ATOM 636 O O . ALA A 1 79 ? -9.110 23.815 30.182 1.00 83.25 79 ALA A O 1
ATOM 637 N N . LEU A 1 80 ? -8.926 25.311 28.516 1.00 83.94 80 LEU A N 1
ATOM 638 C CA . LEU A 1 80 ? -9.611 24.489 27.523 1.00 83.94 80 LEU A CA 1
ATOM 639 C C . LEU A 1 80 ? -8.557 23.639 26.808 1.00 83.94 80 LEU A C 1
ATOM 641 O O . LEU A 1 80 ? -7.825 24.152 25.962 1.00 83.94 80 LEU A O 1
ATOM 645 N N . LEU A 1 81 ? -8.457 22.357 27.154 1.00 82.00 81 LEU A N 1
ATOM 646 C CA . LEU A 1 81 ? -7.655 21.427 26.368 1.00 82.00 81 LEU A CA 1
ATOM 647 C C . LEU A 1 81 ? -8.507 20.828 25.252 1.00 82.00 81 LEU A C 1
ATOM 649 O O . LEU A 1 81 ? -9.569 20.260 25.498 1.00 82.00 81 LEU A O 1
ATOM 653 N N . VAL A 1 82 ? -8.012 20.955 24.024 1.00 84.31 82 VAL A N 1
ATOM 654 C CA . VAL A 1 82 ? -8.552 20.271 22.852 1.00 84.31 82 VAL A CA 1
ATOM 655 C C . VAL A 1 82 ? -7.656 19.074 22.592 1.00 84.31 82 VAL A C 1
ATOM 657 O O . VAL A 1 82 ? -6.475 19.235 22.296 1.00 84.31 82 VAL A O 1
ATOM 660 N N . PHE A 1 83 ? -8.224 17.883 22.702 1.00 82.50 83 PHE A N 1
ATOM 661 C CA . PHE A 1 83 ? -7.586 16.655 22.258 1.00 82.50 83 PHE A CA 1
ATOM 662 C C . PHE A 1 83 ? -8.381 16.088 21.093 1.00 82.50 83 PHE A C 1
ATOM 664 O O . PHE A 1 83 ? -9.600 16.260 21.021 1.00 82.50 83 PHE A O 1
ATOM 671 N N . GLU A 1 84 ? -7.687 15.411 20.185 1.00 77.44 84 GLU A N 1
ATOM 672 C CA . GLU A 1 84 ? -8.347 14.560 19.211 1.00 77.44 84 GLU A CA 1
ATOM 673 C C . GLU A 1 84 ? -9.034 13.438 19.983 1.00 77.44 84 GLU A C 1
ATOM 675 O O . GLU A 1 84 ? -8.387 12.604 20.618 1.00 77.44 84 GLU A O 1
ATOM 680 N N . ASN A 1 85 ? -10.365 13.472 19.995 1.00 67.00 85 ASN A N 1
ATOM 681 C CA . ASN A 1 85 ? -11.131 12.370 20.530 1.00 67.00 85 ASN A CA 1
ATOM 682 C C . ASN A 1 85 ? -10.934 11.220 19.545 1.00 67.00 85 ASN A C 1
ATOM 684 O O . ASN A 1 85 ? -11.588 11.182 18.502 1.00 67.00 85 ASN A O 1
ATOM 688 N N . GLN A 1 86 ? -10.014 10.309 19.862 1.00 62.53 86 GLN A N 1
ATOM 689 C CA . GLN A 1 86 ? -10.052 8.953 19.337 1.00 62.53 86 GLN A CA 1
ATOM 690 C C . GLN A 1 86 ? -11.402 8.409 19.804 1.00 62.53 86 GLN A C 1
ATOM 692 O O . GLN A 1 86 ? -11.530 7.916 20.924 1.00 62.53 86 GLN A O 1
ATOM 697 N N . LEU A 1 87 ? -12.452 8.632 19.011 1.00 56.78 87 LEU A N 1
ATOM 698 C CA . LEU A 1 87 ? -13.738 7.986 19.186 1.00 56.78 87 LEU A CA 1
ATOM 699 C C . LEU A 1 87 ? -13.455 6.495 19.026 1.00 56.78 87 LEU A C 1
ATOM 701 O O . LEU A 1 87 ? -13.571 5.950 17.939 1.00 56.78 87 LEU A O 1
ATOM 705 N N . ILE A 1 88 ? -13.062 5.839 20.111 1.00 60.41 88 ILE A N 1
ATOM 706 C CA . ILE A 1 88 ? -13.447 4.462 20.336 1.00 60.41 88 ILE A CA 1
ATOM 707 C C . ILE A 1 88 ? -14.952 4.601 20.541 1.00 60.41 88 ILE A C 1
ATOM 709 O O . ILE A 1 88 ? -15.352 5.185 21.555 1.00 60.41 88 ILE A O 1
ATOM 713 N N . PRO A 1 89 ? -15.816 4.208 19.590 1.00 54.75 89 PRO A N 1
ATOM 714 C CA . PRO A 1 89 ? -17.221 4.153 19.908 1.00 54.75 89 PRO A CA 1
ATOM 715 C C . PRO A 1 89 ? -17.348 3.090 20.999 1.00 54.75 89 PRO A C 1
ATOM 717 O O . PRO A 1 89 ? -17.324 1.896 20.737 1.00 54.75 89 PRO A O 1
ATOM 720 N N . SER A 1 90 ? -17.483 3.533 22.244 1.00 52.50 90 SER A N 1
ATOM 721 C CA . SER A 1 90 ? -17.915 2.718 23.376 1.00 52.50 90 SER A CA 1
ATOM 722 C C . SER A 1 90 ? -19.406 2.369 23.279 1.00 52.50 90 SER A C 1
ATOM 724 O O . SER A 1 90 ? -20.036 2.039 24.280 1.00 52.50 90 SER A O 1
ATOM 726 N N . SER A 1 91 ? -19.996 2.436 22.080 1.00 60.53 91 SER A N 1
ATOM 727 C CA . SER A 1 91 ? -21.155 1.613 21.785 1.00 60.53 91 SER A CA 1
ATOM 728 C C . SER A 1 91 ? -20.630 0.192 21.675 1.00 60.53 91 SER A C 1
ATOM 730 O O . SER A 1 91 ? -19.928 -0.121 20.714 1.00 60.53 91 SER A O 1
ATOM 732 N N . GLU A 1 92 ? -20.935 -0.640 22.668 1.00 70.38 92 GLU A N 1
ATOM 733 C CA . GLU A 1 92 ? -20.819 -2.090 22.549 1.00 70.38 92 GLU A CA 1
ATOM 734 C C . GLU A 1 92 ? -21.329 -2.476 21.157 1.00 70.38 92 GLU A C 1
ATOM 736 O O . GLU A 1 92 ? -22.496 -2.243 20.829 1.00 70.38 92 GLU A O 1
ATOM 741 N N . LEU A 1 93 ? -20.419 -2.933 20.289 1.00 77.12 93 LEU A N 1
ATOM 742 C CA . LEU A 1 93 ? -20.793 -3.388 18.956 1.00 77.12 93 LEU A CA 1
ATOM 743 C C . LEU A 1 93 ? -21.903 -4.429 19.152 1.00 77.12 93 LEU A C 1
ATOM 745 O O . LEU A 1 93 ? -21.732 -5.289 20.020 1.00 77.12 93 LEU A O 1
ATOM 749 N N . PRO A 1 94 ? -23.024 -4.368 18.413 1.00 88.19 94 PRO A N 1
ATOM 750 C CA . PRO A 1 94 ? -24.069 -5.379 18.523 1.00 88.19 94 PRO A CA 1
ATOM 751 C C . PRO A 1 94 ? -23.459 -6.779 18.429 1.00 88.19 94 PRO A C 1
ATOM 753 O O . PRO A 1 94 ? -22.508 -6.981 17.667 1.00 88.19 94 PRO A O 1
ATOM 756 N N . SER A 1 95 ? -23.970 -7.736 19.205 1.00 84.94 95 SER A N 1
ATOM 757 C CA . SER A 1 95 ? -23.394 -9.086 19.279 1.00 84.94 95 SER A CA 1
ATOM 758 C C . SER A 1 95 ? -23.273 -9.737 17.899 1.00 84.94 95 SER A C 1
ATOM 760 O O . SER A 1 95 ? -22.311 -10.447 17.633 1.00 84.94 95 SER A O 1
ATOM 762 N N . GLU A 1 96 ? -24.191 -9.429 16.986 1.00 88.12 96 GLU A N 1
ATOM 763 C CA . GLU A 1 96 ? -24.162 -9.885 15.598 1.00 88.12 96 GLU A CA 1
ATOM 764 C C . GLU A 1 96 ? -22.927 -9.382 14.836 1.00 88.12 96 GLU A C 1
ATOM 766 O O . GLU A 1 96 ? -22.357 -10.116 14.037 1.00 88.12 96 GLU A O 1
ATOM 771 N N . VAL A 1 97 ? -22.489 -8.146 15.091 1.00 87.06 97 VAL A N 1
ATOM 772 C CA . VAL A 1 97 ? -21.303 -7.554 14.453 1.00 87.06 97 VAL A CA 1
ATOM 773 C C . VAL A 1 97 ? -20.026 -8.136 15.051 1.00 87.06 97 VAL A C 1
ATOM 775 O O . VAL A 1 97 ? -19.089 -8.412 14.309 1.00 87.06 97 VAL A O 1
ATOM 778 N N . GLN A 1 98 ? -19.995 -8.364 16.367 1.00 87.31 98 GLN A N 1
ATOM 779 C CA . GLN A 1 98 ? -18.846 -8.996 17.027 1.00 87.31 98 GLN A CA 1
ATOM 780 C C . GLN A 1 98 ? -18.610 -10.414 16.497 1.00 87.31 98 GLN A C 1
ATOM 782 O O . GLN A 1 98 ? -17.482 -10.744 16.147 1.00 87.31 98 GLN A O 1
ATOM 787 N N . LEU A 1 99 ? -19.677 -11.207 16.338 1.00 90.75 99 LEU A N 1
ATOM 788 C CA . LEU A 1 99 ? -19.588 -12.560 15.780 1.00 90.75 99 LEU A CA 1
ATOM 789 C C . LEU A 1 99 ? -19.004 -12.571 14.360 1.00 90.75 99 LEU A C 1
ATOM 791 O O . LEU A 1 99 ? -18.160 -13.406 14.056 1.00 90.75 99 LEU A O 1
ATOM 795 N N . ILE A 1 100 ? -19.409 -11.626 13.507 1.00 91.50 100 ILE A N 1
ATOM 796 C CA . ILE A 1 100 ? -18.883 -11.505 12.137 1.00 91.50 100 ILE A CA 1
ATOM 797 C C . ILE A 1 100 ? -17.409 -11.077 12.151 1.00 91.50 100 ILE A C 1
ATOM 799 O O . ILE A 1 100 ? -16.607 -11.590 11.376 1.00 91.50 100 ILE A O 1
ATOM 803 N N . LEU A 1 101 ? -17.031 -10.135 13.019 1.00 89.56 101 LEU A N 1
ATOM 804 C CA . LEU A 1 101 ? -15.639 -9.689 13.136 1.00 89.56 101 LEU A CA 1
ATOM 805 C C . LEU A 1 101 ? -14.720 -10.803 13.648 1.00 89.56 101 LEU A C 1
ATOM 807 O O . LEU A 1 101 ? -13.589 -10.909 13.182 1.00 89.56 101 LEU A O 1
ATOM 811 N N . GLU A 1 102 ? -15.201 -11.638 14.569 1.00 89.12 102 GLU A N 1
ATOM 812 C CA . GLU A 1 102 ? -14.479 -12.828 15.024 1.00 89.12 102 GLU A CA 1
ATOM 813 C C . GLU A 1 102 ? -14.357 -13.872 13.902 1.00 89.12 102 GLU A C 1
ATOM 815 O O . GLU A 1 102 ? -13.255 -14.368 13.653 1.00 89.12 102 GLU A O 1
ATOM 820 N N . GLU A 1 103 ? -15.452 -14.151 13.182 1.00 93.31 103 GLU A N 1
ATOM 821 C CA . GLU A 1 103 ? -15.490 -15.094 12.052 1.00 93.31 103 GLU A CA 1
ATOM 822 C C . GLU A 1 103 ? -14.518 -14.703 10.927 1.00 93.31 103 GLU A C 1
ATOM 824 O O . GLU A 1 103 ? -13.846 -15.567 10.365 1.00 93.31 103 GLU A O 1
ATOM 829 N N . PHE A 1 104 ? -14.402 -13.408 10.622 1.00 90.38 104 PHE A N 1
ATOM 830 C CA . PHE A 1 104 ? -13.550 -12.880 9.550 1.00 90.38 104 PHE A CA 1
ATOM 831 C C . PHE A 1 104 ? -12.304 -12.149 10.060 1.00 90.38 104 PHE A C 1
ATOM 833 O O . PHE A 1 104 ? -11.746 -11.311 9.348 1.00 90.38 104 PHE A O 1
ATOM 840 N N . SER A 1 105 ? -11.843 -12.466 11.270 1.00 86.69 105 SER A N 1
ATOM 841 C CA . SER A 1 105 ? -10.672 -11.828 11.893 1.00 86.69 105 SER A CA 1
ATOM 842 C C . SER A 1 105 ? -9.407 -11.895 11.022 1.00 86.69 105 SER A C 1
ATOM 844 O O . SER A 1 105 ? -8.623 -10.947 10.987 1.00 86.69 105 SER A O 1
ATOM 846 N N . GLU A 1 106 ? -9.259 -12.956 10.227 1.00 83.06 106 GLU A N 1
ATOM 847 C CA . GLU 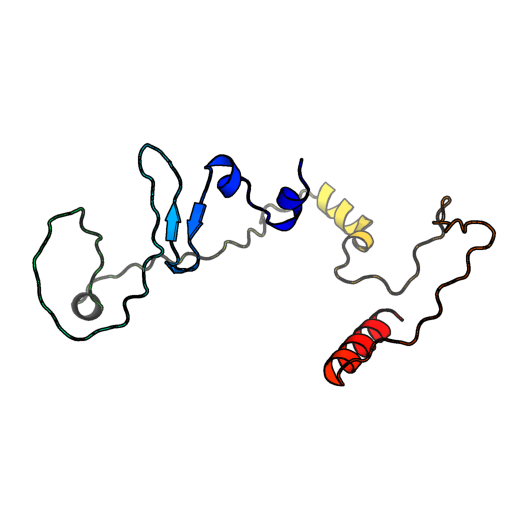A 1 106 ? -8.165 -13.134 9.262 1.00 83.06 106 GLU A CA 1
ATOM 848 C C . GLU A 1 106 ? -8.153 -12.072 8.143 1.00 83.06 106 GLU A C 1
ATOM 850 O O . GLU A 1 106 ? -7.092 -11.727 7.630 1.00 83.06 106 GLU A O 1
ATOM 855 N N . ILE A 1 107 ? -9.308 -11.505 7.770 1.00 85.00 107 ILE A N 1
ATOM 856 C CA . ILE A 1 107 ? -9.409 -10.469 6.722 1.00 85.00 107 ILE A CA 1
ATOM 857 C C . ILE A 1 107 ? -8.944 -9.100 7.248 1.00 85.00 107 ILE A C 1
ATOM 859 O O . ILE A 1 107 ? -8.542 -8.237 6.468 1.00 85.00 107 ILE A O 1
ATOM 863 N N . PHE A 1 108 ? -8.995 -8.903 8.567 1.00 83.62 108 PHE A N 1
ATOM 864 C CA . PHE A 1 108 ? -8.687 -7.640 9.245 1.00 83.62 108 PHE A CA 1
ATOM 865 C C . PHE A 1 108 ? -7.369 -7.676 10.027 1.00 83.62 108 PHE A C 1
ATOM 867 O O . PHE A 1 108 ? -7.160 -6.840 10.905 1.00 83.62 108 PHE A O 1
ATOM 874 N N . SER A 1 109 ? -6.492 -8.640 9.746 1.00 84.38 109 SER A N 1
ATOM 875 C CA . SER A 1 109 ? -5.163 -8.679 10.362 1.00 84.38 109 SER A CA 1
ATOM 876 C C . SER A 1 109 ? -4.362 -7.420 10.012 1.00 84.38 109 SER A C 1
ATOM 878 O O . SER A 1 109 ? -4.457 -6.908 8.896 1.00 84.38 109 SER A O 1
ATOM 880 N N . GLU A 1 110 ? -3.603 -6.901 10.981 1.00 83.88 110 GLU A N 1
ATOM 881 C CA . GLU A 1 110 ? -2.744 -5.725 10.771 1.00 83.88 110 GLU A CA 1
ATOM 882 C C . GLU A 1 110 ? -1.596 -6.040 9.804 1.00 83.88 110 GLU A C 1
ATOM 884 O O . GLU A 1 110 ? -1.236 -5.202 8.976 1.00 83.88 110 GLU A O 1
ATOM 889 N N . ASP 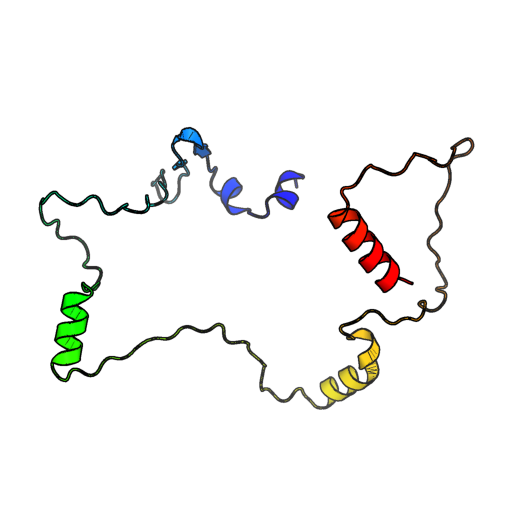A 1 111 ? -1.093 -7.274 9.867 1.00 83.44 111 ASP A N 1
ATOM 890 C CA . ASP A 1 111 ? 0.005 -7.772 9.049 1.00 83.44 111 ASP A CA 1
ATOM 891 C C . ASP A 1 111 ? -0.494 -8.689 7.924 1.00 83.44 111 ASP A C 1
ATOM 893 O O . ASP A 1 111 ? -1.510 -9.384 8.045 1.00 83.44 111 ASP A O 1
ATOM 897 N N . LEU A 1 112 ? 0.246 -8.707 6.810 1.00 82.38 112 LEU A N 1
ATOM 898 C CA . LEU A 1 112 ? -0.015 -9.623 5.704 1.00 82.38 112 LEU A CA 1
ATOM 899 C C . LEU A 1 112 ? 0.385 -11.047 6.127 1.00 82.38 112 LEU A C 1
ATOM 901 O O . LEU A 1 112 ? 1.501 -11.234 6.605 1.00 82.38 112 LEU A O 1
ATOM 905 N N . PRO A 1 113 ? -0.472 -12.062 5.941 1.00 81.81 113 PRO A N 1
ATOM 906 C CA . PRO A 1 113 ? -0.112 -13.422 6.304 1.00 81.81 113 PRO A CA 1
ATOM 907 C C . PRO A 1 113 ? 1.029 -13.983 5.439 1.00 81.81 113 PRO A C 1
ATOM 909 O O . PRO A 1 113 ? 1.034 -13.806 4.222 1.00 81.81 113 PRO A O 1
ATOM 912 N N . ASP A 1 114 ? 1.905 -14.787 6.050 1.00 80.69 114 ASP A N 1
ATOM 913 C CA . ASP A 1 114 ? 3.047 -15.466 5.398 1.00 80.69 114 ASP A CA 1
ATOM 914 C C . ASP A 1 114 ? 2.645 -16.521 4.343 1.00 80.69 114 ASP A C 1
ATOM 916 O O . ASP A 1 114 ? 3.490 -17.170 3.722 1.00 80.69 114 ASP A O 1
ATOM 920 N N . HIS A 1 115 ? 1.347 -16.765 4.157 1.00 82.06 115 HIS A N 1
ATOM 921 C CA . HIS A 1 115 ? 0.847 -17.757 3.217 1.00 82.06 115 HIS A CA 1
ATOM 922 C C . HIS A 1 115 ? 0.371 -17.114 1.915 1.00 82.06 115 HIS A C 1
ATOM 924 O O . HIS A 1 115 ? -0.296 -16.081 1.895 1.00 82.06 115 HIS A O 1
ATOM 930 N N . LEU A 1 116 ? 0.660 -17.784 0.796 1.00 82.19 116 LEU A N 1
ATOM 931 C CA . LEU A 1 116 ? 0.115 -17.380 -0.492 1.00 82.19 116 LEU A CA 1
ATOM 932 C C . LEU A 1 116 ? -1.416 -17.483 -0.466 1.00 82.19 116 LEU A C 1
ATOM 934 O O . LEU A 1 116 ? -1.957 -18.471 0.045 1.00 82.19 116 LEU A O 1
ATOM 938 N N . PRO A 1 117 ? -2.125 -16.513 -1.068 1.00 82.81 117 PRO A N 1
ATOM 939 C CA . PRO A 1 117 ? -3.557 -16.642 -1.252 1.00 82.81 117 PRO A CA 1
ATOM 940 C C . PRO A 1 117 ? -3.855 -17.905 -2.064 1.00 82.81 117 PRO A C 1
ATOM 942 O O . PRO A 1 117 ? -3.087 -18.305 -2.946 1.00 82.81 117 PRO A O 1
ATOM 945 N N . SER A 1 118 ? -4.996 -18.527 -1.779 1.00 85.69 118 SER A N 1
ATOM 946 C CA . SER A 1 118 ? -5.468 -19.679 -2.540 1.00 85.69 118 SER A CA 1
ATOM 947 C C . SER A 1 118 ? -5.551 -19.357 -4.036 1.00 85.69 118 SER A C 1
ATOM 949 O O . SER A 1 118 ? -5.808 -18.219 -4.450 1.00 85.69 118 SER A O 1
ATOM 951 N N . LEU A 1 119 ? -5.313 -20.375 -4.869 1.00 88.81 119 LEU A N 1
ATOM 952 C CA . LEU A 1 119 ? -5.430 -20.228 -6.316 1.00 88.81 119 LEU A CA 1
ATOM 953 C C . LEU A 1 119 ? -6.856 -19.802 -6.667 1.00 88.81 119 LEU A C 1
ATOM 955 O O . LEU A 1 119 ? -7.825 -20.453 -6.283 1.00 88.81 119 LEU A O 1
ATOM 959 N N . ARG A 1 120 ? -6.965 -18.702 -7.409 1.00 88.62 120 ARG A N 1
ATOM 960 C CA . ARG A 1 120 ? -8.235 -18.190 -7.924 1.00 88.62 120 ARG A CA 1
ATOM 961 C C . ARG A 1 120 ? -8.523 -18.804 -9.290 1.00 88.62 120 ARG A C 1
ATOM 963 O O . ARG A 1 120 ? -7.592 -19.077 -10.049 1.00 88.62 120 ARG A O 1
ATOM 970 N N . ASP A 1 121 ? -9.805 -18.915 -9.630 1.00 91.69 121 ASP A N 1
ATOM 971 C CA . ASP A 1 121 ? -10.263 -19.347 -10.961 1.00 91.69 121 ASP A CA 1
ATOM 972 C C . ASP A 1 121 ? -9.724 -18.450 -12.087 1.00 91.69 121 ASP A C 1
ATOM 974 O O . ASP A 1 121 ? -9.536 -18.890 -13.219 1.00 91.69 121 ASP A O 1
ATOM 978 N N . ILE A 1 122 ? -9.451 -17.183 -11.762 1.00 89.50 122 ILE A N 1
ATOM 979 C CA . ILE A 1 122 ? -8.857 -16.201 -12.664 1.00 89.50 122 ILE A CA 1
ATOM 980 C C . ILE A 1 122 ? -7.489 -15.811 -12.111 1.00 89.50 122 ILE A C 1
ATOM 982 O O . ILE A 1 122 ? -7.387 -15.157 -11.070 1.00 89.50 122 ILE A O 1
ATOM 986 N N . GLN A 1 123 ? -6.440 -16.193 -12.833 1.00 88.19 123 GLN A N 1
ATOM 987 C CA . GLN A 1 123 ? -5.078 -15.740 -12.577 1.00 88.19 123 GLN A CA 1
ATOM 988 C C . GLN A 1 123 ? -4.738 -14.561 -13.485 1.00 88.19 123 GLN A C 1
ATOM 990 O O . GLN A 1 123 ? -5.189 -14.485 -14.628 1.00 88.19 123 GLN A O 1
ATOM 995 N N . HIS A 1 124 ? -3.926 -13.638 -12.976 1.00 88.06 124 HIS A N 1
ATOM 996 C CA . HIS A 1 124 ? -3.403 -12.548 -13.785 1.00 88.06 124 HIS A CA 1
ATOM 997 C C . HIS A 1 124 ? -2.411 -13.108 -14.813 1.00 88.06 124 HIS A C 1
ATOM 999 O O . HIS A 1 124 ? -1.352 -13.615 -14.443 1.00 88.06 124 HIS A O 1
ATOM 1005 N N . ALA A 1 125 ? -2.742 -13.004 -16.097 1.00 90.75 125 ALA A N 1
ATOM 1006 C CA . ALA A 1 125 ? -1.844 -13.336 -17.195 1.00 90.75 125 ALA A CA 1
ATOM 1007 C C . ALA A 1 125 ? -1.222 -12.053 -17.761 1.00 90.75 125 ALA A C 1
ATOM 1009 O O . ALA A 1 125 ? -1.896 -11.034 -17.899 1.00 90.75 125 ALA A O 1
ATOM 1010 N N . ILE A 1 126 ? 0.072 -12.102 -18.080 1.00 93.56 126 ILE A N 1
ATOM 1011 C CA . ILE A 1 126 ? 0.757 -11.024 -18.797 1.00 93.56 126 ILE A CA 1
ATOM 1012 C C . ILE A 1 126 ? 0.888 -11.464 -20.252 1.00 93.56 126 ILE A C 1
ATOM 1014 O O . ILE A 1 126 ? 1.724 -12.309 -20.575 1.00 93.56 126 ILE A O 1
ATOM 1018 N N . ASP A 1 127 ? 0.067 -10.885 -21.123 1.00 94.25 127 ASP A N 1
ATOM 1019 C CA . ASP A 1 127 ? 0.130 -11.157 -22.555 1.00 94.25 127 ASP A CA 1
ATOM 1020 C C . ASP A 1 127 ? 1.331 -10.439 -23.177 1.00 94.25 127 ASP A C 1
ATOM 1022 O O . ASP A 1 127 ? 1.461 -9.213 -23.113 1.00 94.25 127 ASP A O 1
ATOM 1026 N N . LEU A 1 128 ? 2.226 -11.204 -23.802 1.00 94.44 128 LEU A N 1
ATOM 1027 C CA . LEU A 1 128 ? 3.378 -10.659 -24.512 1.00 94.44 128 LEU A CA 1
ATOM 1028 C C . LEU A 1 128 ? 3.055 -10.484 -25.996 1.00 94.44 128 LEU A C 1
ATOM 1030 O O . LEU A 1 128 ? 2.519 -11.376 -26.653 1.00 94.44 128 LEU A O 1
ATOM 1034 N N . ILE A 1 129 ? 3.446 -9.338 -26.550 1.00 94.75 129 ILE A N 1
ATOM 1035 C CA . ILE A 1 129 ? 3.374 -9.097 -27.993 1.00 94.75 129 ILE A CA 1
ATOM 1036 C C . ILE A 1 129 ? 4.405 -9.998 -28.688 1.00 94.75 129 ILE A C 1
ATOM 1038 O O . ILE A 1 129 ? 5.549 -10.107 -28.245 1.00 94.75 129 ILE A O 1
ATOM 1042 N N . SER A 1 130 ? 4.020 -10.638 -29.796 1.00 94.69 130 SER A N 1
ATOM 1043 C CA . SER A 1 130 ? 4.935 -11.493 -30.562 1.00 94.69 130 SER A CA 1
ATOM 1044 C C . SER A 1 130 ? 6.169 -10.705 -31.021 1.00 94.69 130 SER A C 1
ATOM 1046 O O . SER A 1 130 ? 6.048 -9.630 -31.606 1.00 94.69 130 SER A O 1
ATOM 1048 N N . GLY A 1 131 ? 7.360 -11.235 -30.734 1.00 94.25 131 GLY A N 1
ATOM 1049 C CA . GLY A 1 131 ? 8.635 -10.573 -31.021 1.00 94.25 131 GLY A CA 1
ATOM 1050 C C . GLY A 1 131 ? 9.107 -9.577 -29.953 1.00 94.25 131 GLY A C 1
ATOM 1051 O O . GLY A 1 131 ? 10.198 -9.029 -30.098 1.00 94.25 131 GLY A O 1
ATOM 1052 N N . ALA A 1 132 ? 8.343 -9.355 -28.878 1.00 94.50 132 ALA A N 1
ATOM 1053 C CA . ALA A 1 132 ? 8.811 -8.572 -27.739 1.00 94.50 132 ALA A CA 1
ATOM 1054 C C . ALA A 1 132 ? 9.907 -9.319 -26.963 1.00 94.50 132 ALA A C 1
ATOM 1056 O O . ALA A 1 132 ? 9.835 -10.529 -26.747 1.00 94.50 132 ALA A O 1
ATOM 1057 N N . THR A 1 133 ? 10.914 -8.578 -26.505 1.00 93.81 133 THR A N 1
ATOM 1058 C CA . THR A 1 133 ? 11.973 -9.082 -25.625 1.00 93.81 133 THR A CA 1
ATOM 1059 C C . THR A 1 133 ? 11.752 -8.573 -24.209 1.00 93.81 133 THR A C 1
ATOM 1061 O O . THR A 1 133 ? 11.472 -7.388 -24.023 1.00 93.81 133 THR A O 1
ATOM 1064 N N . LEU A 1 134 ? 11.927 -9.438 -23.209 1.00 94.44 134 LEU A N 1
ATOM 1065 C CA . LEU A 1 134 ? 11.865 -9.022 -21.810 1.00 94.44 134 LEU A CA 1
ATOM 1066 C C . LEU A 1 134 ? 12.994 -8.022 -21.501 1.00 94.44 134 LEU A C 1
ATOM 1068 O O . LEU A 1 134 ? 14.137 -8.258 -21.907 1.00 94.44 134 LEU A O 1
ATOM 1072 N N . PRO A 1 135 ? 12.704 -6.913 -20.798 1.00 95.19 135 PRO A N 1
ATOM 1073 C CA . PRO A 1 135 ? 13.735 -5.967 -20.406 1.00 95.19 135 PRO A CA 1
ATOM 1074 C C . PRO A 1 135 ? 14.683 -6.624 -19.397 1.00 95.19 135 PRO A C 1
ATOM 1076 O O . PRO A 1 135 ? 14.258 -7.106 -18.352 1.00 95.19 135 PRO A O 1
ATOM 1079 N N . ASN A 1 136 ? 15.979 -6.619 -19.708 1.00 95.31 136 ASN A N 1
ATOM 1080 C CA . ASN A 1 136 ? 17.044 -7.035 -18.798 1.00 95.31 136 ASN A CA 1
ATOM 1081 C C . ASN A 1 136 ? 18.040 -5.881 -18.662 1.00 95.31 136 ASN A C 1
ATOM 1083 O O . ASN A 1 136 ? 18.988 -5.757 -19.439 1.00 95.31 136 ASN A O 1
ATOM 1087 N N . LEU A 1 137 ? 17.748 -4.979 -17.729 1.00 95.12 137 LEU A N 1
ATOM 1088 C CA . LEU A 1 137 ? 18.536 -3.780 -17.469 1.00 95.12 137 LEU A CA 1
ATOM 1089 C C . LEU A 1 137 ? 19.379 -3.982 -16.203 1.00 95.12 137 LEU A C 1
ATOM 1091 O O . LEU A 1 137 ? 18.937 -4.670 -15.283 1.00 95.12 137 LEU A O 1
ATOM 1095 N N . PRO A 1 138 ? 20.580 -3.383 -16.122 1.00 95.12 138 PRO A N 1
ATOM 1096 C CA . PRO A 1 138 ? 21.353 -3.408 -14.890 1.00 95.12 138 PRO A CA 1
ATOM 1097 C C . PRO A 1 138 ? 20.586 -2.700 -13.767 1.00 95.12 138 PRO A C 1
ATOM 1099 O O . PRO A 1 138 ? 19.892 -1.711 -14.003 1.00 95.12 138 PRO A O 1
ATOM 1102 N N . HIS A 1 139 ? 20.760 -3.184 -12.540 1.00 93.12 139 HIS A N 1
ATOM 1103 C CA . HIS A 1 139 ? 20.185 -2.569 -11.347 1.00 93.12 139 HIS A CA 1
ATOM 1104 C C . HIS A 1 139 ? 20.608 -1.100 -11.221 1.00 93.12 139 HIS A C 1
ATOM 1106 O O . HIS A 1 139 ? 21.749 -0.732 -11.531 1.00 93.12 139 HIS A O 1
ATOM 1112 N N . TYR A 1 140 ? 19.694 -0.259 -10.739 1.00 94.12 140 TYR A N 1
ATOM 1113 C CA . TYR A 1 140 ? 20.015 1.128 -10.429 1.00 94.12 140 TYR A CA 1
ATOM 1114 C C . TYR A 1 140 ? 21.055 1.206 -9.311 1.00 94.12 140 TYR A C 1
ATOM 1116 O O . TYR A 1 140 ? 21.113 0.365 -8.415 1.00 94.12 140 TYR A O 1
ATOM 1124 N N . ARG A 1 141 ? 21.905 2.235 -9.372 1.00 95.31 141 ARG A N 1
ATOM 1125 C CA . ARG A 1 141 ? 22.859 2.514 -8.298 1.00 95.31 141 ARG A CA 1
ATOM 1126 C C . ARG A 1 141 ? 22.109 3.108 -7.114 1.00 95.31 141 ARG A C 1
ATOM 1128 O O . ARG A 1 141 ? 21.361 4.062 -7.296 1.00 95.31 141 ARG A O 1
ATOM 1135 N N . MET A 1 142 ? 22.378 2.576 -5.930 1.00 96.44 142 MET A N 1
ATOM 1136 C CA . MET A 1 142 ? 21.786 3.004 -4.666 1.00 96.44 142 MET A CA 1
ATOM 1137 C C . MET A 1 142 ? 22.888 3.293 -3.652 1.00 96.44 142 MET A C 1
ATOM 1139 O O . MET A 1 142 ? 23.990 2.736 -3.743 1.00 96.44 142 MET A O 1
ATOM 1143 N N . ASN A 1 143 ? 22.607 4.173 -2.695 1.00 97.25 143 ASN A N 1
ATOM 1144 C CA . ASN A 1 143 ? 23.512 4.382 -1.570 1.00 97.25 143 ASN A CA 1
ATOM 1145 C C . ASN A 1 143 ? 23.387 3.225 -0.544 1.00 97.25 143 ASN A C 1
ATOM 1147 O O . ASN A 1 143 ? 22.415 2.468 -0.584 1.00 97.25 143 ASN A O 1
ATOM 1151 N N . PRO A 1 144 ? 24.354 3.049 0.377 1.00 97.50 144 PRO A N 1
ATOM 1152 C CA . PRO A 1 144 ? 24.317 1.938 1.331 1.00 97.50 144 PRO A CA 1
ATOM 1153 C C . PRO A 1 144 ? 23.074 1.911 2.233 1.00 97.50 144 PRO A C 1
ATOM 1155 O O . PRO A 1 144 ? 22.606 0.831 2.574 1.00 97.50 144 PRO A O 1
ATOM 1158 N N . SER A 1 145 ? 22.525 3.074 2.596 1.00 96.44 145 SER A N 1
ATOM 1159 C CA . SER A 1 145 ? 21.335 3.166 3.450 1.00 96.44 145 SER A CA 1
ATOM 1160 C C . SER A 1 145 ? 20.068 2.729 2.713 1.00 96.44 145 SER A C 1
ATOM 1162 O O . SER A 1 145 ? 19.281 1.961 3.251 1.00 96.44 145 SER A O 1
ATOM 1164 N N . GLU A 1 146 ? 19.899 3.156 1.461 1.00 96.75 146 GLU A N 1
ATOM 1165 C CA . GLU A 1 146 ? 18.802 2.725 0.584 1.00 96.75 146 GLU A CA 1
ATOM 1166 C C . GLU A 1 146 ? 18.871 1.225 0.304 1.00 96.75 146 GLU A C 1
ATOM 1168 O O . GLU A 1 146 ? 17.849 0.547 0.272 1.00 96.75 146 GLU A O 1
ATOM 1173 N N . HIS A 1 147 ? 20.079 0.689 0.112 1.00 96.50 147 HIS A N 1
ATOM 1174 C CA . HIS A 1 147 ? 20.263 -0.746 -0.079 1.00 96.50 147 HIS A CA 1
ATOM 1175 C C . HIS A 1 147 ? 19.918 -1.543 1.182 1.00 96.50 147 HIS A C 1
ATOM 1177 O O . HIS A 1 147 ? 19.366 -2.634 1.069 1.00 96.50 147 HIS A O 1
ATOM 1183 N N . ALA A 1 148 ? 20.235 -1.029 2.372 1.00 96.75 148 ALA A N 1
ATOM 1184 C CA . ALA A 1 148 ? 19.858 -1.676 3.625 1.00 96.75 148 ALA A CA 1
ATOM 1185 C C . ALA A 1 148 ? 18.331 -1.728 3.797 1.00 96.75 148 ALA A C 1
ATOM 1187 O O . ALA A 1 148 ? 17.801 -2.792 4.104 1.00 96.75 148 ALA A O 1
ATOM 1188 N N . GLU A 1 149 ? 17.639 -0.622 3.515 1.00 97.06 149 GLU A N 1
ATOM 1189 C CA . GLU A 1 149 ? 16.173 -0.541 3.566 1.00 97.06 149 GLU A CA 1
ATOM 1190 C C . GLU A 1 149 ? 15.509 -1.477 2.545 1.00 97.06 149 GLU A C 1
ATOM 1192 O O . GLU A 1 149 ? 14.622 -2.254 2.885 1.00 97.06 149 GLU A O 1
ATOM 1197 N N . LEU A 1 150 ? 15.988 -1.477 1.296 1.00 96.44 150 LEU A N 1
ATOM 1198 C CA . LEU A 1 150 ? 15.484 -2.383 0.261 1.00 96.44 150 LEU A CA 1
ATOM 1199 C C . LEU A 1 150 ? 15.683 -3.852 0.658 1.00 96.44 150 LEU A C 1
ATOM 1201 O O . LEU A 1 150 ? 14.791 -4.671 0.460 1.00 96.44 150 LEU A O 1
ATOM 1205 N N . GLN A 1 151 ? 16.836 -4.189 1.240 1.00 95.81 151 GLN A N 1
ATOM 1206 C CA . GLN A 1 151 ? 17.093 -5.543 1.721 1.00 95.81 151 GLN A CA 1
ATOM 1207 C C . GLN A 1 151 ? 16.161 -5.922 2.878 1.00 95.81 151 GLN A C 1
ATOM 1209 O O . GLN A 1 151 ? 15.716 -7.066 2.931 1.00 95.81 151 GLN A O 1
ATOM 1214 N N . GLN A 1 152 ? 15.863 -4.990 3.788 1.00 96.19 152 GLN A N 1
ATOM 1215 C CA . GLN A 1 152 ? 14.914 -5.214 4.875 1.00 96.19 152 GLN A CA 1
ATOM 1216 C C . GLN A 1 152 ? 13.520 -5.536 4.325 1.00 96.19 152 GLN A C 1
ATOM 1218 O O . GLN A 1 152 ? 12.978 -6.583 4.659 1.00 96.19 152 GLN A O 1
ATOM 1223 N N . GLN A 1 153 ? 12.997 -4.713 3.415 1.00 94.12 153 GLN A N 1
ATOM 1224 C CA . GLN A 1 153 ? 11.676 -4.929 2.814 1.00 94.12 153 GLN A CA 1
ATOM 1225 C C . GLN A 1 153 ? 11.600 -6.238 2.020 1.00 94.12 153 GLN A C 1
ATOM 1227 O O . GLN A 1 153 ? 10.597 -6.940 2.068 1.00 94.12 153 GLN A O 1
ATOM 1232 N N . ILE A 1 154 ? 12.670 -6.606 1.305 1.00 92.75 154 ILE A N 1
ATOM 1233 C CA . ILE A 1 154 ? 12.739 -7.904 0.617 1.00 92.75 154 ILE A CA 1
ATOM 1234 C C . ILE A 1 154 ? 12.690 -9.060 1.620 1.00 92.75 154 ILE A C 1
ATOM 1236 O O . ILE A 1 154 ? 12.021 -10.049 1.351 1.00 92.75 154 ILE A O 1
ATOM 1240 N N . ASN A 1 155 ? 13.375 -8.948 2.760 1.00 92.06 155 ASN A N 1
ATOM 1241 C CA . ASN A 1 155 ? 13.335 -9.982 3.794 1.00 92.06 155 ASN A CA 1
ATOM 1242 C C . ASN A 1 155 ? 11.972 -10.054 4.502 1.00 92.06 155 ASN A C 1
ATOM 1244 O O . ASN A 1 155 ? 11.620 -11.119 4.981 1.00 92.06 155 ASN A O 1
ATOM 1248 N N . GLU A 1 156 ? 11.223 -8.952 4.585 1.00 90.06 156 GLU A N 1
ATOM 1249 C CA . GLU A 1 156 ? 9.845 -8.942 5.106 1.00 90.06 156 GLU A CA 1
ATOM 1250 C C . GLU A 1 156 ? 8.845 -9.585 4.125 1.00 90.06 156 GLU A C 1
ATOM 1252 O O . GLU A 1 156 ? 7.777 -10.026 4.532 1.00 90.06 156 GLU A O 1
ATOM 1257 N N . LEU A 1 157 ? 9.185 -9.652 2.833 1.00 86.62 157 LEU A N 1
ATOM 1258 C CA . LEU A 1 157 ? 8.347 -10.234 1.778 1.00 86.62 157 LEU A CA 1
ATOM 1259 C C . LEU A 1 157 ? 8.566 -11.743 1.547 1.00 86.62 157 LEU A C 1
ATOM 1261 O O . LEU A 1 157 ? 7.765 -12.344 0.826 1.00 86.62 157 LEU A O 1
ATOM 1265 N N . ILE A 1 158 ? 9.664 -12.325 2.050 1.00 80.44 158 ILE A N 1
ATOM 1266 C CA . ILE A 1 158 ? 10.113 -13.711 1.782 1.00 80.44 158 ILE A CA 1
ATOM 1267 C C . ILE A 1 158 ? 9.971 -14.572 3.032 1.00 80.44 158 ILE A C 1
ATOM 1269 O O . ILE A 1 158 ? 9.452 -15.701 2.879 1.00 80.44 158 ILE A O 1
#

Radius of gyration: 30.21 Å; chains: 1; bounding box: 48×74×75 Å

Organism: Phoenix dactylifera (NCBI:txid42345)

Foldseek 3Di:
DDPVCVVPPDPVCVVFVKDQDVVQRWIFGDDPNGTIDHPPPPPPPPPDDDDDDDDDDDPPDDDPVVVVVCVVVVDDDDDDDDDPPPCPPVPPDPPVVVVVCVVVVVVVDPDDDPDDPPDDPDDDDDDDDPPDDDDDDDDDDDDPVVVVVVVVVVVSND